Protein AF-A0A653BFI8-F1 (afdb_monomer)

Radius of gyration: 36.55 Å; Cα contacts (8 Å, |Δi|>4): 28; chains: 1; bounding box: 86×68×78 Å

InterPro domains:
  IPR019358 NEMP family [PF10225] (1-111)
  IPR019358 NEMP family [PTHR13598] (1-138)

Organism: Callosobruchus maculatus (NCBI:txid64391)

Secondary structure (DSSP, 8-state):
-HHHHHHHHHHH-S-HHHHHHHHHHHHHHHHS-THHHHHHHHHHHHHS---PPPPPHHHHHHHHHHHHHHHHHHHHHHHHSTTS-HHHHHTT-S-HHHHHHHHHT--SS-HHHHHHHHHHHHHHHHHHHHTTS-SS----

Foldseek 3Di:
DVVVVLVCCCVPDPCVVVNVVVVVVVVCVVPPDCCVVVVVVVVCCVVDPPDDDDDDPVRVVVCVVVVVVVVLVVVLVQCPDPVDPVVVVCVVDPDNPLVVCSSVPDDNDDPVRVVVVVVVVVVVVVVVVVVVPPPDDDDD

Mean predicted aligned error: 15.08 Å

Solvent-accessible surface area (backbone atoms only — not comparable to full-atom values): 8518 Å² total; per-residue (Å²): 114,69,68,59,55,52,50,50,52,62,74,68,41,95,50,60,67,57,56,52,49,52,53,50,50,52,52,46,68,73,69,54,58,71,64,68,69,49,48,59,56,53,50,44,48,70,75,55,62,77,84,77,80,76,77,51,73,68,61,47,50,54,49,50,55,53,52,51,53,50,52,51,51,52,47,31,53,46,58,70,33,92,87,39,68,54,67,69,49,50,76,69,46,94,54,46,65,63,50,51,45,30,54,79,66,47,68,90,68,54,71,68,59,52,51,50,51,58,50,50,55,52,50,58,58,51,58,62,59,65,71,73,72,73,86,84,84,89,90,132

Sequence (140 aa):
MQLVGLACIYKSSDYQEAAMGQIVILLLSYNLPEKWIVAPKSYWKKKFPPKVKLLTNDEYYEQGVRETAKALDELKKFCSSPECNQWKFALKLKDVKRFASFIEGESHLSDDEILEYETSIRGEMTEEEDDELTEDSEEC

pLDDT: mean 81.85, std 14.4, range [40.44, 97.94]

Structure (mmCIF, N/CA/C/O backbone):
data_AF-A0A653BFI8-F1
#
_entry.id   AF-A0A653BFI8-F1
#
loop_
_atom_site.group_PDB
_atom_site.id
_atom_site.type_symbol
_atom_site.label_atom_id
_atom_site.label_alt_id
_atom_site.label_comp_id
_atom_site.label_asym_id
_atom_site.label_entity_id
_atom_site.label_seq_id
_atom_site.pdbx_PDB_ins_code
_atom_site.Cartn_x
_atom_site.Cartn_y
_atom_site.Cartn_z
_atom_site.occupancy
_atom_site.B_iso_or_equiv
_atom_site.auth_seq_id
_atom_site.auth_comp_id
_atom_site.auth_asym_id
_atom_site.auth_atom_id
_atom_site.pdbx_PDB_model_num
ATOM 1 N N . MET A 1 1 ? 50.048 -26.395 -34.721 1.00 48.44 1 MET A N 1
ATOM 2 C CA . MET A 1 1 ? 49.075 -26.316 -35.837 1.00 48.44 1 MET A CA 1
ATOM 3 C C . MET A 1 1 ? 48.245 -25.030 -35.848 1.00 48.44 1 MET A C 1
ATOM 5 O O . MET A 1 1 ? 47.965 -24.539 -36.929 1.00 48.44 1 MET A O 1
ATOM 9 N N . GLN A 1 2 ? 47.913 -24.421 -34.701 1.00 68.19 2 GLN A N 1
ATOM 10 C CA . GLN A 1 2 ? 47.133 -23.167 -34.662 1.00 68.19 2 GLN A CA 1
ATOM 11 C C . GLN A 1 2 ? 47.890 -21.946 -35.224 1.00 68.19 2 GLN A C 1
ATOM 13 O O . GLN A 1 2 ? 47.323 -21.177 -35.990 1.00 68.19 2 GLN A O 1
ATOM 18 N N . LEU A 1 3 ? 49.191 -21.820 -34.930 1.00 68.25 3 LEU A N 1
ATOM 19 C CA . LEU A 1 3 ? 50.051 -20.738 -35.445 1.00 68.25 3 LEU A CA 1
ATOM 20 C C . LEU A 1 3 ? 50.197 -20.740 -36.973 1.00 68.25 3 LEU A C 1
ATOM 22 O O . LEU A 1 3 ? 50.247 -19.682 -37.590 1.00 68.25 3 LEU A O 1
ATOM 26 N N . VAL A 1 4 ? 50.235 -21.927 -37.582 1.00 67.69 4 VAL A N 1
ATOM 27 C CA . VAL A 1 4 ? 50.390 -22.086 -39.037 1.00 67.69 4 VAL A CA 1
ATOM 28 C C . VAL A 1 4 ? 49.110 -21.667 -39.759 1.00 67.69 4 VAL A C 1
ATOM 30 O O . VAL A 1 4 ? 49.179 -20.938 -40.742 1.00 67.69 4 VAL A O 1
ATOM 33 N N . GLY A 1 5 ? 47.939 -22.037 -39.227 1.00 67.69 5 GLY A N 1
ATOM 34 C CA . GLY A 1 5 ? 46.651 -21.575 -39.755 1.00 67.69 5 GLY A CA 1
ATOM 35 C C . GLY A 1 5 ? 46.485 -20.056 -39.654 1.00 67.69 5 GLY A C 1
ATOM 36 O O . GLY A 1 5 ? 46.047 -19.418 -40.606 1.00 67.69 5 GLY A O 1
ATOM 37 N N . LEU A 1 6 ? 46.924 -19.461 -38.541 1.00 67.12 6 LEU A N 1
ATOM 38 C CA . LEU A 1 6 ? 46.914 -18.008 -38.333 1.00 67.12 6 LEU A CA 1
ATOM 39 C C . LEU A 1 6 ? 47.846 -17.279 -39.311 1.00 67.12 6 LEU A C 1
ATOM 41 O O . LEU A 1 6 ? 47.467 -16.260 -39.885 1.00 67.12 6 LEU A O 1
ATOM 45 N N . ALA A 1 7 ? 49.035 -17.837 -39.555 1.00 64.38 7 ALA A N 1
ATOM 46 C CA . ALA A 1 7 ? 49.982 -17.306 -40.529 1.00 64.38 7 ALA A CA 1
ATOM 47 C C . ALA A 1 7 ? 49.455 -17.407 -41.972 1.00 64.38 7 ALA A C 1
ATOM 49 O O . ALA A 1 7 ? 49.636 -16.469 -42.746 1.00 64.38 7 ALA A O 1
ATOM 50 N N . CYS A 1 8 ? 48.763 -18.496 -42.327 1.00 62.34 8 CYS A N 1
ATOM 51 C CA . CYS A 1 8 ? 48.112 -18.654 -43.631 1.00 62.34 8 CYS A CA 1
ATOM 52 C C . CYS A 1 8 ? 46.970 -17.651 -43.840 1.00 62.34 8 CYS A C 1
ATOM 54 O O . CYS A 1 8 ? 46.898 -17.049 -44.905 1.00 62.34 8 CYS A O 1
ATOM 56 N N . ILE A 1 9 ? 46.126 -17.408 -42.832 1.00 70.44 9 ILE A N 1
ATOM 57 C CA . ILE A 1 9 ? 45.057 -16.394 -42.900 1.00 70.44 9 ILE A CA 1
ATOM 58 C C . ILE A 1 9 ? 45.656 -14.988 -43.034 1.00 70.44 9 ILE A C 1
ATOM 60 O O . ILE A 1 9 ? 45.207 -14.205 -43.865 1.00 70.44 9 ILE A O 1
ATOM 64 N N . TYR A 1 10 ? 46.717 -14.686 -42.279 1.00 68.75 10 TYR A N 1
ATOM 65 C CA . TYR A 1 10 ? 47.419 -13.403 -42.361 1.00 68.75 10 TYR A CA 1
ATOM 66 C C . TYR A 1 10 ? 48.067 -13.171 -43.732 1.00 68.75 10 TYR A C 1
ATOM 68 O O . TYR A 1 10 ? 48.007 -12.068 -44.266 1.00 68.75 10 TYR A O 1
ATOM 76 N N . LYS A 1 11 ? 48.677 -14.208 -44.318 1.00 62.12 11 LYS A N 1
ATOM 77 C CA . LYS A 1 11 ? 49.309 -14.136 -45.643 1.00 62.12 11 LYS A CA 1
ATOM 78 C C . LYS A 1 11 ? 48.311 -14.179 -46.805 1.00 62.12 11 LYS A C 1
ATOM 80 O O . LYS A 1 11 ? 48.664 -13.725 -47.884 1.00 62.12 11 LYS A O 1
ATOM 85 N N . SER A 1 12 ? 47.107 -14.714 -46.592 1.00 62.91 12 SER A N 1
ATOM 86 C CA . SER A 1 12 ? 46.047 -14.821 -47.604 1.00 62.91 12 SER A CA 1
ATOM 87 C C . SER A 1 12 ? 45.060 -13.648 -47.596 1.00 62.91 12 SER A C 1
ATOM 89 O O . SER A 1 12 ? 44.227 -13.567 -48.497 1.00 62.91 12 SER A O 1
ATOM 91 N N . SER A 1 13 ? 45.096 -12.773 -46.589 1.00 66.44 13 SER A N 1
ATOM 92 C CA . SER A 1 13 ? 44.138 -11.674 -46.467 1.00 66.44 13 SER A CA 1
ATOM 93 C C . SER A 1 13 ? 44.653 -10.415 -47.164 1.00 66.44 13 SER A C 1
ATOM 95 O O . SER A 1 13 ? 45.565 -9.760 -46.664 1.00 66.44 13 SER A O 1
ATOM 97 N N . ASP A 1 14 ? 44.000 -10.033 -48.263 1.00 61.66 14 ASP A N 1
ATOM 98 C CA . ASP A 1 14 ? 44.099 -8.700 -48.889 1.00 61.66 14 ASP A CA 1
ATOM 99 C C . ASP A 1 14 ? 43.613 -7.571 -47.942 1.00 61.66 14 ASP A C 1
ATOM 101 O O . ASP A 1 14 ? 43.817 -6.386 -48.184 1.00 61.66 14 ASP A O 1
ATOM 105 N N . TYR A 1 15 ? 42.999 -7.936 -46.808 1.00 68.88 15 TYR A N 1
ATOM 106 C CA . TYR A 1 15 ? 42.445 -7.033 -45.801 1.00 68.88 15 TYR A CA 1
ATOM 107 C C . TYR A 1 15 ? 43.252 -7.106 -44.500 1.00 68.88 15 TYR A C 1
ATOM 109 O O . TYR A 1 15 ? 42.793 -7.634 -43.480 1.00 68.88 15 TYR A O 1
ATOM 117 N N . GLN A 1 16 ? 44.482 -6.587 -44.528 1.00 70.56 16 GLN A N 1
ATOM 118 C CA . GLN A 1 16 ? 45.351 -6.532 -43.344 1.00 70.56 16 GLN A CA 1
ATOM 119 C C . GLN A 1 16 ? 44.716 -5.732 -42.192 1.00 70.56 16 GLN A C 1
ATOM 121 O O . GLN A 1 16 ? 44.858 -6.109 -41.028 1.00 70.56 16 GLN A O 1
ATOM 126 N N . GLU A 1 17 ? 43.945 -4.690 -42.512 1.00 73.06 17 GLU A N 1
ATOM 127 C CA . GLU A 1 17 ? 43.207 -3.878 -41.536 1.00 73.06 17 GLU A CA 1
ATOM 128 C C . GLU A 1 17 ? 42.154 -4.695 -40.769 1.00 73.06 17 GLU A C 1
ATOM 130 O O . GLU A 1 17 ? 42.032 -4.569 -39.549 1.00 73.06 17 GLU A O 1
ATOM 135 N N . ALA A 1 18 ? 41.442 -5.598 -41.451 1.00 75.25 18 ALA A N 1
ATOM 136 C CA . ALA A 1 18 ? 40.413 -6.433 -40.831 1.00 75.25 18 ALA A CA 1
ATOM 137 C C . ALA A 1 18 ? 41.018 -7.469 -39.867 1.00 75.25 18 ALA A C 1
ATOM 139 O O . ALA A 1 18 ? 40.497 -7.683 -38.770 1.00 75.25 18 ALA A O 1
ATOM 140 N N . ALA A 1 19 ? 42.154 -8.070 -40.237 1.00 77.38 19 ALA A N 1
ATOM 141 C CA . ALA A 1 19 ? 42.865 -9.020 -39.381 1.00 77.38 19 ALA A CA 1
ATOM 142 C C . ALA A 1 19 ? 43.422 -8.345 -38.115 1.00 77.38 19 ALA A C 1
ATOM 144 O O . ALA A 1 19 ? 43.310 -8.898 -37.019 1.00 77.38 19 ALA A O 1
ATOM 145 N N . MET A 1 20 ? 43.967 -7.128 -38.245 1.00 80.88 20 MET A N 1
ATOM 146 C CA . MET A 1 20 ? 44.394 -6.322 -37.095 1.00 80.88 20 MET A CA 1
ATOM 147 C C . MET A 1 20 ? 43.206 -5.963 -36.197 1.00 80.88 20 MET A C 1
ATOM 149 O O . MET A 1 20 ? 43.288 -6.142 -34.981 1.00 80.88 20 MET A O 1
ATOM 153 N N . GLY A 1 21 ? 42.083 -5.545 -36.789 1.00 82.88 21 GLY A N 1
ATOM 154 C CA . GLY A 1 21 ? 40.844 -5.267 -36.063 1.00 82.88 21 GLY A CA 1
ATOM 155 C C . GLY A 1 21 ? 40.366 -6.465 -35.240 1.00 82.88 21 GLY A C 1
ATOM 156 O O . GLY A 1 21 ? 40.071 -6.320 -34.056 1.00 82.88 21 GLY A O 1
ATOM 157 N N . GLN A 1 22 ? 40.370 -7.668 -35.818 1.00 80.81 22 GLN A N 1
ATOM 158 C CA . GLN A 1 22 ? 39.942 -8.883 -35.120 1.00 80.81 22 GLN A CA 1
ATOM 159 C C . GLN A 1 22 ? 40.851 -9.237 -33.933 1.00 80.81 22 GLN A C 1
ATOM 161 O O . GLN A 1 22 ? 40.354 -9.605 -32.868 1.00 80.81 22 GLN A O 1
ATOM 166 N N . ILE A 1 23 ? 42.173 -9.101 -34.083 1.00 82.38 23 ILE A N 1
ATOM 167 C CA . ILE A 1 23 ? 43.127 -9.349 -32.990 1.00 82.38 23 ILE A CA 1
ATOM 168 C C . ILE A 1 23 ? 42.917 -8.336 -31.857 1.00 82.38 23 ILE A C 1
ATOM 170 O O . ILE A 1 23 ? 42.885 -8.724 -30.690 1.00 82.38 23 ILE A O 1
ATOM 174 N N . VAL A 1 24 ? 42.713 -7.056 -32.186 1.00 85.94 24 VAL A N 1
ATOM 175 C CA . VAL A 1 24 ? 42.433 -6.008 -31.193 1.00 85.94 24 VAL A CA 1
ATOM 176 C C . VAL A 1 24 ? 41.112 -6.274 -30.468 1.00 85.94 24 VAL A C 1
ATOM 178 O O . VAL A 1 24 ? 41.080 -6.202 -29.243 1.00 85.94 24 VAL A O 1
ATOM 181 N N . ILE A 1 25 ? 40.044 -6.651 -31.178 1.00 83.75 25 ILE A N 1
ATOM 182 C CA . ILE A 1 25 ? 38.747 -7.000 -30.571 1.00 83.75 25 ILE A CA 1
ATOM 183 C C . ILE A 1 25 ? 38.892 -8.185 -29.609 1.00 83.75 25 ILE A C 1
ATOM 185 O O . ILE A 1 25 ? 38.367 -8.131 -28.497 1.00 83.75 25 ILE A O 1
ATOM 189 N N . LEU A 1 26 ? 39.634 -9.228 -29.995 1.00 83.38 26 LEU A N 1
ATOM 190 C CA . LEU A 1 26 ? 39.893 -10.382 -29.131 1.00 83.38 26 LEU A CA 1
ATOM 191 C C . LEU A 1 26 ? 40.673 -9.984 -27.873 1.00 83.38 26 LEU A C 1
ATOM 193 O O . LEU A 1 26 ? 40.271 -10.344 -26.767 1.00 83.38 26 LEU A O 1
ATOM 197 N N . LEU A 1 27 ? 41.737 -9.190 -28.018 1.00 83.88 27 LEU A N 1
ATOM 198 C CA . LEU A 1 27 ? 42.523 -8.701 -26.883 1.00 83.88 27 LEU A CA 1
ATOM 199 C C . LEU A 1 27 ? 41.695 -7.824 -25.946 1.00 83.88 27 LEU A C 1
ATOM 201 O O . LEU A 1 27 ? 41.777 -7.995 -24.731 1.00 83.88 27 LEU A O 1
ATOM 205 N N . LEU A 1 28 ? 40.873 -6.930 -26.495 1.00 82.38 28 LEU A N 1
ATOM 206 C CA . LEU A 1 28 ? 39.941 -6.120 -25.723 1.00 82.38 28 LEU A CA 1
ATOM 207 C C . LEU A 1 28 ? 38.946 -7.023 -24.985 1.00 82.38 28 LEU A C 1
ATOM 209 O O . LEU A 1 28 ? 38.831 -6.925 -23.773 1.00 82.38 28 LEU A O 1
ATOM 213 N N . SER A 1 29 ? 38.302 -7.976 -25.659 1.00 78.06 29 SER A N 1
ATOM 214 C CA . SER A 1 29 ? 37.331 -8.874 -25.015 1.00 78.06 29 SER A CA 1
ATOM 215 C C . SER A 1 29 ? 37.919 -9.715 -23.872 1.00 78.06 29 SER A C 1
ATOM 217 O O . SER A 1 29 ? 37.211 -10.005 -22.913 1.00 78.06 29 SER A O 1
ATOM 219 N N . TYR A 1 30 ? 39.208 -10.064 -23.945 1.00 80.88 30 TYR A N 1
ATOM 220 C CA . TYR A 1 30 ? 39.899 -10.850 -22.919 1.00 80.88 30 TYR A CA 1
ATOM 221 C C . TYR A 1 30 ? 40.451 -9.996 -21.765 1.00 80.88 30 TYR A C 1
ATOM 223 O O . TYR A 1 30 ? 40.517 -10.461 -20.630 1.00 80.88 30 TYR A O 1
ATOM 231 N N . ASN A 1 31 ? 40.857 -8.751 -22.039 1.00 82.38 31 ASN A N 1
ATOM 2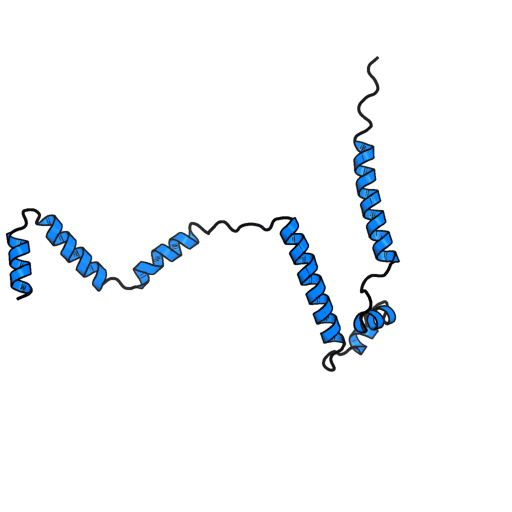32 C CA . ASN A 1 31 ? 41.438 -7.846 -21.039 1.00 82.38 31 ASN A CA 1
ATOM 233 C C . ASN A 1 31 ? 40.418 -6.876 -20.426 1.00 82.38 31 ASN A C 1
ATOM 235 O O . ASN A 1 31 ? 40.712 -6.263 -19.397 1.00 82.38 31 ASN A O 1
ATOM 239 N N . LEU A 1 32 ? 39.240 -6.694 -21.032 1.00 77.88 32 LEU A N 1
ATOM 240 C CA . LEU A 1 32 ? 38.212 -5.831 -20.463 1.00 77.88 32 LEU A CA 1
ATOM 241 C C . LEU A 1 32 ? 37.574 -6.510 -19.241 1.00 77.88 32 LEU A C 1
ATOM 243 O O . LEU A 1 32 ? 37.036 -7.611 -19.349 1.00 77.88 32 LEU A O 1
ATOM 247 N N . PRO A 1 33 ? 37.560 -5.843 -18.077 1.00 77.88 33 PRO A N 1
ATOM 248 C CA . PRO A 1 33 ? 36.894 -6.369 -16.897 1.00 77.88 33 PRO A CA 1
ATOM 249 C C . PRO A 1 33 ? 35.375 -6.381 -17.106 1.00 77.88 33 PRO A C 1
ATOM 251 O O . PRO A 1 33 ? 34.813 -5.425 -17.646 1.00 77.88 33 PRO A O 1
ATOM 254 N N . GLU A 1 34 ? 34.685 -7.398 -16.579 1.00 74.81 34 GLU A N 1
ATOM 255 C CA . GLU A 1 34 ? 33.216 -7.559 -16.674 1.00 74.81 34 GLU A CA 1
ATOM 256 C C . GLU A 1 34 ? 32.429 -6.294 -16.275 1.00 74.81 34 GLU A C 1
ATOM 258 O O . GLU A 1 34 ? 31.339 -6.018 -16.783 1.00 74.81 34 GLU A O 1
ATOM 263 N N . LYS A 1 35 ? 33.023 -5.458 -15.414 1.00 73.75 35 LYS A N 1
ATOM 264 C CA . LYS A 1 35 ? 32.505 -4.152 -14.983 1.00 73.75 35 LYS A CA 1
ATOM 265 C C . LYS A 1 35 ? 32.171 -3.216 -16.152 1.00 73.75 35 LYS A C 1
ATOM 267 O O . LYS A 1 35 ? 31.195 -2.475 -16.071 1.00 73.75 35 LYS A O 1
ATOM 272 N N . TRP A 1 36 ? 32.937 -3.259 -17.241 1.00 77.94 36 TRP A N 1
ATOM 273 C CA . TRP A 1 36 ? 32.720 -2.405 -18.414 1.00 77.94 36 TRP A CA 1
ATOM 274 C C . TRP A 1 36 ? 31.542 -2.864 -19.276 1.00 77.94 36 TRP A C 1
ATOM 276 O O . TRP A 1 36 ? 31.005 -2.072 -20.041 1.00 77.94 36 TRP A O 1
ATOM 286 N N . ILE A 1 37 ? 31.086 -4.108 -19.114 1.00 78.75 37 ILE A N 1
ATOM 287 C CA . ILE A 1 37 ? 29.905 -4.639 -19.806 1.00 78.75 37 ILE A CA 1
ATOM 288 C C . ILE A 1 37 ? 28.622 -4.229 -19.063 1.00 78.75 37 ILE A C 1
ATOM 290 O O . ILE A 1 37 ? 27.602 -3.914 -19.682 1.00 78.75 37 ILE A O 1
ATOM 294 N N . VAL A 1 38 ? 28.659 -4.182 -17.725 1.00 81.38 38 VAL A N 1
ATOM 295 C CA . VAL A 1 38 ? 27.498 -3.808 -16.891 1.00 81.38 38 VAL A CA 1
ATOM 296 C C . VAL A 1 38 ? 27.346 -2.298 -16.684 1.00 81.38 38 VAL A C 1
ATOM 298 O O . VAL A 1 3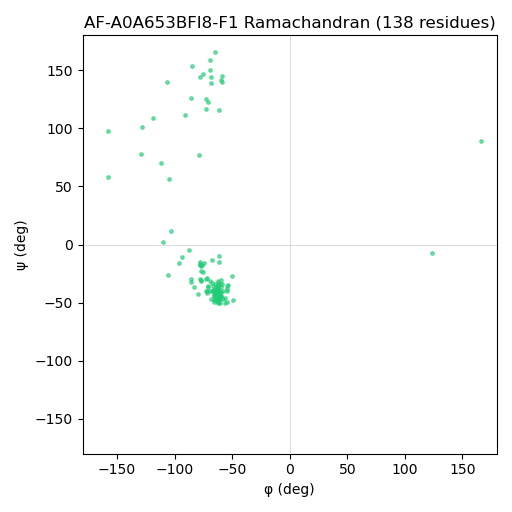8 ? 26.219 -1.811 -16.564 1.00 81.38 38 VAL A O 1
ATOM 301 N N . ALA A 1 39 ? 28.446 -1.539 -16.692 1.00 85.50 39 ALA A N 1
ATOM 302 C CA . ALA A 1 39 ? 28.443 -0.083 -16.555 1.00 85.50 39 ALA A CA 1
ATOM 303 C C . ALA A 1 39 ? 27.550 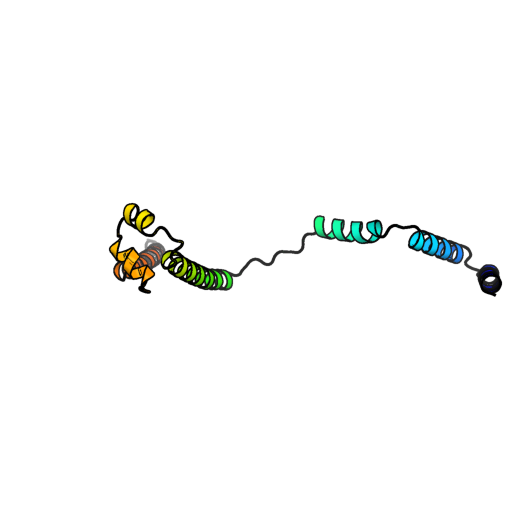0.647 -17.582 1.00 85.50 39 ALA A C 1
ATOM 305 O O . ALA A 1 39 ? 26.716 1.445 -17.148 1.00 85.50 39 ALA A O 1
ATOM 306 N N . PRO A 1 40 ? 27.623 0.374 -18.903 1.00 88.44 40 PRO A N 1
ATOM 307 C CA . PRO A 1 40 ? 26.772 1.048 -19.881 1.00 88.44 40 PRO A CA 1
ATOM 308 C C . PRO A 1 40 ? 25.297 0.683 -19.704 1.00 88.44 40 PRO A C 1
ATOM 310 O O . PRO A 1 40 ? 24.442 1.554 -19.834 1.00 88.44 40 PRO A O 1
ATOM 313 N N . LYS A 1 41 ? 24.976 -0.563 -19.324 1.00 85.50 41 LYS A N 1
ATOM 314 C CA . LYS A 1 41 ? 23.590 -0.969 -19.023 1.00 85.50 41 LYS A CA 1
ATOM 315 C C . LYS A 1 41 ? 23.027 -0.209 -17.821 1.00 85.50 41 LYS A C 1
ATOM 317 O O . LYS A 1 41 ? 21.894 0.263 -17.871 1.00 85.50 41 LYS A O 1
ATOM 322 N N . SER A 1 42 ? 23.812 -0.084 -16.751 1.00 86.62 42 SER A N 1
ATOM 323 C CA . SER A 1 42 ? 23.421 0.663 -15.549 1.00 86.62 42 SER A CA 1
ATOM 324 C C . SER A 1 42 ? 23.280 2.161 -15.837 1.00 86.62 42 SER A C 1
ATOM 326 O O . SER A 1 42 ? 22.276 2.776 -15.479 1.00 86.62 42 SER A O 1
ATOM 328 N N . TYR A 1 43 ? 24.234 2.733 -16.577 1.00 91.56 43 TYR A N 1
ATOM 329 C CA . TYR A 1 43 ? 24.182 4.119 -17.033 1.00 91.56 43 TYR A CA 1
ATOM 330 C C . TYR A 1 43 ? 22.947 4.391 -17.899 1.00 91.56 43 TYR A C 1
ATOM 332 O O . TYR A 1 43 ? 22.251 5.376 -17.664 1.00 91.56 43 TYR A O 1
ATOM 340 N N . TRP A 1 44 ? 22.621 3.500 -18.841 1.00 91.31 44 TRP A N 1
ATOM 341 C CA . TRP A 1 44 ? 21.439 3.633 -19.694 1.00 91.31 44 TRP A CA 1
ATOM 342 C C . TRP A 1 44 ? 20.156 3.599 -18.865 1.00 91.31 44 TRP A C 1
ATOM 344 O O . TRP A 1 44 ? 19.347 4.512 -18.986 1.00 91.31 44 TRP A O 1
ATOM 354 N N . LYS A 1 45 ? 19.988 2.622 -17.964 1.00 88.00 45 LYS A N 1
ATOM 355 C CA . LYS A 1 45 ? 18.811 2.555 -17.077 1.00 88.00 45 LYS A CA 1
ATOM 356 C C . LYS A 1 45 ? 18.677 3.784 -16.174 1.00 88.00 45 LYS A C 1
ATOM 358 O O . LYS A 1 45 ? 17.564 4.210 -15.894 1.00 88.00 45 LYS A O 1
ATOM 363 N N . LYS A 1 46 ? 19.798 4.367 -15.733 1.00 88.00 46 LYS A N 1
ATOM 364 C CA . LYS A 1 46 ? 19.809 5.606 -14.941 1.00 88.00 46 LYS A CA 1
ATOM 365 C C . LYS A 1 46 ? 19.456 6.835 -15.782 1.00 88.00 46 LYS A C 1
ATOM 367 O O . LYS A 1 46 ? 18.768 7.726 -15.297 1.00 88.00 46 LYS A O 1
ATOM 372 N N . LYS A 1 47 ? 19.948 6.908 -17.021 1.00 91.62 47 LYS A N 1
ATOM 373 C CA . LYS A 1 47 ? 19.713 8.038 -17.931 1.00 91.62 47 LYS A CA 1
ATOM 374 C C . LYS A 1 47 ? 18.316 8.002 -18.557 1.00 91.62 47 LYS A C 1
ATOM 376 O O . LYS A 1 47 ? 17.745 9.057 -18.806 1.00 91.62 47 LYS A O 1
ATOM 381 N N . PHE A 1 48 ? 17.781 6.805 -18.774 1.00 90.94 48 PHE A N 1
ATOM 382 C CA . PHE A 1 48 ? 16.463 6.541 -19.339 1.00 90.94 48 PHE A CA 1
ATOM 383 C C . PHE A 1 48 ? 15.718 5.562 -18.424 1.00 90.94 48 PHE A C 1
ATOM 385 O O . PHE A 1 48 ? 15.683 4.359 -18.711 1.00 90.94 48 PHE A O 1
ATOM 392 N N . PRO A 1 49 ? 15.165 6.047 -17.296 1.00 88.25 49 PRO A N 1
ATOM 393 C CA . PRO A 1 49 ? 14.350 5.205 -16.438 1.00 88.25 49 PRO A CA 1
ATOM 394 C C . PRO A 1 49 ? 13.156 4.659 -17.236 1.00 88.25 49 PRO A C 1
ATOM 396 O O . PRO A 1 49 ? 12.582 5.381 -18.060 1.00 88.25 49 PRO A O 1
ATOM 399 N N . PRO A 1 50 ? 12.779 3.385 -17.033 1.00 85.38 50 PRO A N 1
ATOM 400 C CA . PRO A 1 50 ? 11.583 2.841 -17.657 1.00 85.38 50 PRO A CA 1
ATOM 401 C C . PRO A 1 50 ? 10.366 3.657 -17.211 1.00 85.38 50 PRO A C 1
ATOM 403 O O . PRO A 1 50 ? 10.278 4.067 -16.052 1.00 85.38 50 PRO A O 1
ATOM 406 N N . LYS A 1 51 ? 9.426 3.898 -18.132 1.00 84.12 51 LYS A N 1
ATOM 407 C CA . LYS A 1 51 ? 8.173 4.577 -17.794 1.00 84.12 51 LYS A CA 1
ATOM 408 C C . LYS A 1 51 ? 7.430 3.721 -16.771 1.00 84.12 51 LYS A C 1
ATOM 410 O O . LYS A 1 51 ? 7.059 2.588 -17.072 1.00 84.12 51 LYS A O 1
ATOM 415 N N . VAL A 1 52 ? 7.248 4.251 -15.566 1.00 83.56 52 VAL A N 1
ATOM 416 C CA . VAL A 1 52 ? 6.418 3.613 -14.545 1.00 83.56 52 VAL A CA 1
ATOM 417 C C . VAL A 1 52 ? 4.971 3.750 -15.005 1.00 83.56 52 VAL A C 1
ATOM 419 O O . VAL A 1 52 ? 4.516 4.861 -15.279 1.00 83.56 52 VAL A O 1
ATOM 422 N N . LYS A 1 53 ? 4.265 2.627 -15.157 1.00 86.81 53 LYS A N 1
ATOM 423 C CA . LYS A 1 53 ? 2.828 2.645 -15.437 1.00 86.81 53 LYS A CA 1
ATOM 424 C C . LYS A 1 53 ? 2.127 3.071 -14.149 1.00 86.81 53 LYS A C 1
ATOM 426 O O . LYS A 1 53 ? 2.257 2.383 -13.139 1.00 86.81 53 LYS A O 1
ATOM 431 N N . LEU A 1 54 ? 1.444 4.212 -14.185 1.00 90.19 54 LEU A N 1
ATOM 432 C CA . LEU A 1 54 ? 0.584 4.628 -13.084 1.00 90.19 54 LEU A CA 1
ATOM 433 C C . LEU A 1 54 ? -0.631 3.706 -13.013 1.00 90.19 54 LEU A C 1
ATOM 435 O O . LEU A 1 54 ? -1.063 3.149 -14.0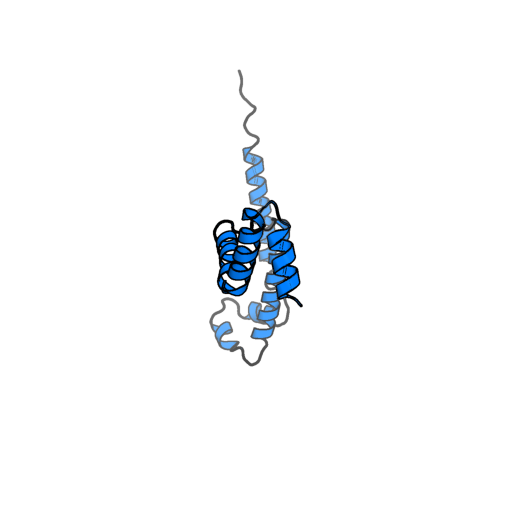26 1.00 90.19 54 LEU A O 1
ATOM 439 N N . LEU A 1 55 ? -1.137 3.542 -11.799 1.00 91.69 55 LEU A N 1
ATOM 440 C CA . LEU A 1 55 ? -2.334 2.768 -11.538 1.00 91.69 55 LEU A CA 1
ATOM 441 C C . LEU A 1 55 ? -3.543 3.501 -12.127 1.00 91.69 55 LEU A C 1
ATOM 443 O O . LEU A 1 55 ? -3.621 4.729 -12.052 1.00 91.69 55 LEU A O 1
ATOM 447 N N . THR A 1 56 ? -4.460 2.760 -12.737 1.00 94.75 56 THR A N 1
ATOM 448 C CA . THR A 1 56 ? -5.777 3.306 -13.087 1.00 94.75 56 THR A CA 1
ATOM 449 C C . THR A 1 56 ? -6.591 3.558 -11.814 1.00 94.75 56 THR A C 1
ATOM 451 O O . THR A 1 56 ? -6.297 2.978 -10.767 1.00 94.75 56 THR A O 1
ATOM 454 N N . ASN A 1 57 ? -7.608 4.423 -11.884 1.00 95.00 57 ASN A N 1
ATOM 455 C CA . ASN A 1 57 ? -8.474 4.697 -10.730 1.00 95.00 57 ASN A CA 1
ATOM 456 C C . ASN A 1 57 ? -9.144 3.418 -10.203 1.00 95.00 57 ASN A C 1
ATOM 458 O O . ASN A 1 57 ? -9.182 3.207 -8.994 1.00 95.00 57 ASN A O 1
ATOM 462 N N . ASP A 1 58 ? -9.576 2.531 -11.102 1.00 95.50 58 ASP A N 1
ATOM 463 C CA . ASP A 1 58 ? -10.206 1.259 -10.735 1.00 95.50 58 ASP A CA 1
ATOM 464 C C . ASP A 1 58 ? -9.231 0.338 -9.988 1.00 95.50 58 ASP A C 1
ATOM 466 O O . ASP A 1 58 ? -9.546 -0.184 -8.919 1.00 95.50 58 ASP A O 1
ATOM 470 N N . GLU A 1 59 ? -8.009 0.180 -10.511 1.00 95.94 59 GLU A N 1
ATOM 471 C CA . GLU A 1 59 ? -6.964 -0.618 -9.862 1.00 95.94 59 GLU A CA 1
ATOM 472 C C . GLU A 1 59 ? -6.568 -0.022 -8.493 1.00 95.94 59 GLU A C 1
ATOM 474 O O . GLU A 1 59 ? -6.285 -0.767 -7.553 1.00 95.94 59 GLU A O 1
ATOM 479 N N . TYR A 1 60 ? -6.553 1.311 -8.362 1.00 95.94 60 TYR A N 1
ATOM 480 C CA . TYR A 1 60 ? -6.297 1.997 -7.092 1.00 95.94 60 TYR A CA 1
ATOM 481 C C . TYR A 1 60 ? -7.395 1.716 -6.072 1.00 95.94 60 TYR A C 1
ATOM 483 O O . TYR A 1 60 ? -7.095 1.355 -4.932 1.00 95.94 60 TYR A O 1
ATOM 491 N N . TYR A 1 61 ? -8.653 1.824 -6.491 1.00 96.62 61 TYR A N 1
ATOM 492 C CA . TYR A 1 61 ? -9.796 1.551 -5.635 1.00 96.62 61 TYR A CA 1
ATOM 493 C C . TYR A 1 61 ? -9.799 0.096 -5.153 1.00 96.62 61 TYR A C 1
ATOM 495 O O . TYR A 1 61 ? -9.907 -0.162 -3.954 1.00 96.62 61 TYR A O 1
ATOM 503 N N . GLU A 1 62 ? -9.588 -0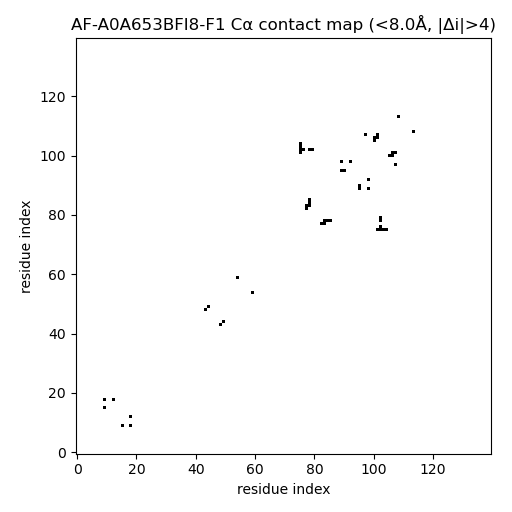.865 -6.058 1.00 96.88 62 GLU A N 1
ATOM 504 C CA . GLU A 1 62 ? -9.565 -2.287 -5.706 1.00 96.88 62 GLU A CA 1
ATOM 505 C C . GLU A 1 62 ? -8.437 -2.615 -4.713 1.00 96.88 62 GLU A C 1
ATOM 507 O O . GLU A 1 62 ? -8.646 -3.345 -3.737 1.00 96.88 62 GLU A O 1
ATOM 512 N N . GLN A 1 63 ? -7.242 -2.051 -4.924 1.00 97.06 63 GLN A N 1
ATOM 513 C CA . GLN A 1 63 ? -6.134 -2.191 -3.978 1.00 97.06 63 GLN A CA 1
ATOM 514 C C . GLN A 1 63 ? -6.467 -1.569 -2.624 1.00 97.06 63 GLN A C 1
ATOM 516 O O . GLN A 1 63 ? -6.202 -2.190 -1.595 1.00 97.06 63 GLN A O 1
ATOM 521 N N . GLY A 1 64 ? -7.084 -0.386 -2.619 1.00 97.19 64 GLY A N 1
ATOM 522 C CA . GLY A 1 64 ? -7.538 0.282 -1.406 1.00 97.19 64 GLY A CA 1
ATOM 523 C C . GLY A 1 64 ? -8.480 -0.602 -0.592 1.00 97.19 64 GLY A C 1
ATOM 524 O O . GLY A 1 64 ? -8.230 -0.832 0.591 1.00 97.19 64 GLY A O 1
ATOM 525 N N . VAL A 1 65 ? -9.504 -1.174 -1.230 1.00 97.12 65 VAL A N 1
ATOM 526 C CA . VAL A 1 65 ? -10.466 -2.073 -0.571 1.00 97.12 65 VAL A CA 1
ATOM 527 C C . VAL A 1 65 ? -9.763 -3.311 -0.010 1.00 97.12 65 VAL A C 1
ATOM 529 O O . VAL A 1 65 ? -9.958 -3.667 1.154 1.00 97.12 65 VAL A O 1
ATOM 532 N N . ARG A 1 66 ? -8.908 -3.956 -0.812 1.00 97.94 66 ARG A N 1
ATOM 533 C CA . ARG A 1 66 ? -8.232 -5.202 -0.428 1.00 97.94 66 ARG A CA 1
ATOM 534 C C . ARG A 1 66 ? -7.251 -5.006 0.726 1.00 97.94 66 ARG A C 1
ATOM 536 O O . ARG A 1 66 ? -7.289 -5.768 1.691 1.00 97.94 66 ARG A O 1
ATOM 543 N N . GLU A 1 67 ? -6.375 -4.010 0.631 1.00 97.75 67 GLU A N 1
ATOM 544 C CA . GLU A 1 67 ? -5.365 -3.753 1.660 1.00 97.75 67 GLU A CA 1
ATOM 545 C C . GLU A 1 67 ? -6.000 -3.202 2.940 1.00 97.75 67 GLU A C 1
ATOM 547 O O . GLU A 1 67 ? -5.593 -3.599 4.029 1.00 97.75 67 GLU A O 1
ATOM 552 N N . THR A 1 68 ? -7.051 -2.376 2.842 1.00 96.38 68 THR A N 1
ATOM 553 C CA . THR A 1 68 ? -7.784 -1.896 4.027 1.00 96.38 68 THR A CA 1
ATOM 554 C C . THR A 1 68 ? -8.466 -3.051 4.756 1.00 96.38 68 THR A C 1
ATOM 556 O O . THR A 1 68 ? -8.316 -3.179 5.971 1.00 96.38 68 THR A O 1
ATOM 559 N N . ALA A 1 69 ? -9.155 -3.945 4.036 1.00 96.12 69 ALA A N 1
ATOM 560 C CA . ALA A 1 69 ? -9.781 -5.121 4.640 1.00 96.12 69 ALA A CA 1
ATOM 561 C C . ALA A 1 69 ? -8.748 -6.030 5.326 1.00 96.12 69 ALA A C 1
ATOM 563 O O . ALA A 1 69 ? -8.955 -6.473 6.457 1.00 96.12 69 ALA A O 1
ATOM 564 N N . LYS A 1 70 ? -7.607 -6.261 4.668 1.00 97.81 70 LYS A N 1
ATOM 565 C CA . LYS A 1 70 ? -6.504 -7.051 5.220 1.00 97.81 70 LYS A CA 1
ATOM 566 C C . LYS A 1 70 ? -5.901 -6.405 6.471 1.00 97.81 70 LYS A C 1
ATOM 568 O O . LYS A 1 70 ? -5.730 -7.087 7.477 1.00 97.81 70 LYS A O 1
ATOM 573 N N . ALA A 1 71 ? -5.618 -5.104 6.436 1.00 97.44 71 ALA A N 1
ATOM 574 C CA . ALA A 1 71 ? -5.065 -4.376 7.575 1.00 97.44 71 ALA A CA 1
ATOM 575 C C . ALA A 1 71 ? -6.028 -4.361 8.773 1.00 97.44 71 ALA A C 1
ATOM 577 O O . ALA A 1 71 ? -5.590 -4.502 9.914 1.00 97.44 71 ALA A O 1
ATOM 578 N N . LEU A 1 72 ? -7.338 -4.243 8.530 1.00 96.62 72 LEU A N 1
ATOM 579 C CA . LEU A 1 72 ? -8.352 -4.337 9.583 1.00 96.62 72 LEU A CA 1
ATOM 580 C C . LEU A 1 72 ? -8.403 -5.737 10.210 1.00 96.62 72 LEU A C 1
ATOM 582 O O . LEU A 1 72 ? -8.489 -5.846 11.431 1.00 96.62 72 LEU A O 1
ATOM 586 N N . ASP A 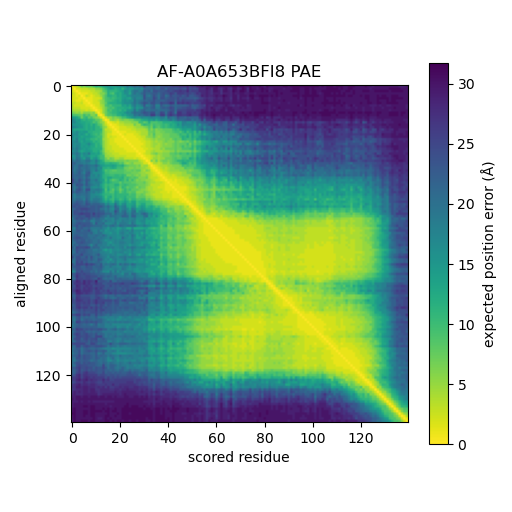1 73 ? -8.318 -6.801 9.410 1.00 95.88 73 ASP A N 1
ATOM 587 C CA . ASP A 1 73 ? -8.269 -8.180 9.914 1.00 95.88 73 ASP A CA 1
ATOM 588 C C . ASP A 1 73 ? -6.997 -8.447 10.740 1.00 95.88 73 ASP A C 1
ATOM 590 O O . ASP A 1 73 ?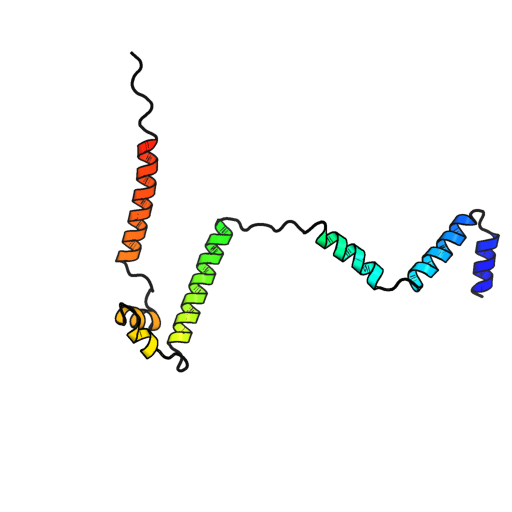 -7.061 -8.986 11.848 1.00 95.88 73 ASP A O 1
ATOM 594 N N . GLU A 1 74 ? -5.838 -8.002 10.252 1.00 95.88 74 GLU A N 1
ATOM 595 C CA . GLU A 1 74 ? -4.575 -8.070 10.994 1.00 95.88 74 GLU A CA 1
ATOM 596 C C . GLU A 1 74 ? -4.650 -7.286 12.312 1.00 95.88 74 GLU A C 1
ATOM 598 O O . GLU A 1 74 ? -4.207 -7.782 13.353 1.00 95.88 74 GLU A O 1
ATOM 603 N N . LEU A 1 75 ? -5.277 -6.105 12.304 1.00 94.06 75 LEU A N 1
ATOM 604 C CA . LEU A 1 75 ? -5.499 -5.302 13.503 1.00 94.06 75 LEU A CA 1
ATOM 605 C C . LEU A 1 75 ? -6.394 -6.027 14.517 1.00 94.06 75 LEU A C 1
ATOM 607 O O . LEU A 1 75 ? -6.038 -6.089 15.695 1.00 94.06 75 LEU A O 1
ATOM 611 N N . LYS A 1 76 ? -7.515 -6.621 14.083 1.00 93.31 76 LYS A N 1
ATOM 612 C CA . LYS A 1 76 ? -8.405 -7.412 14.957 1.00 93.31 76 LYS A CA 1
ATOM 613 C C . LYS A 1 76 ? -7.658 -8.573 15.609 1.00 93.31 76 LYS A C 1
ATOM 615 O O . LYS A 1 76 ? -7.740 -8.766 16.825 1.00 93.31 76 LYS A O 1
ATOM 620 N N . LYS A 1 77 ? -6.881 -9.315 14.816 1.00 93.00 77 LYS A N 1
ATOM 621 C CA . LYS A 1 77 ? -6.054 -10.4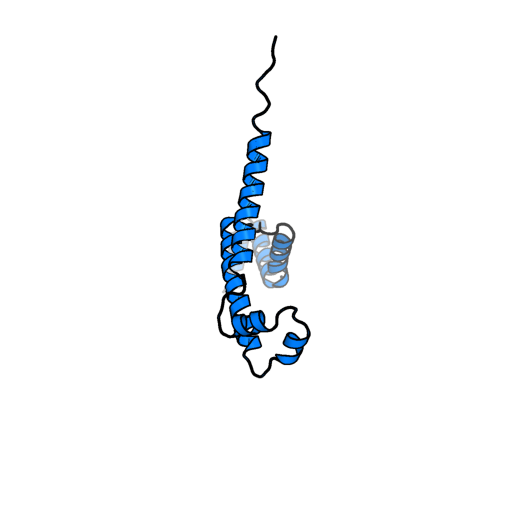32 15.298 1.00 93.00 77 LYS A CA 1
ATOM 622 C C . LYS A 1 77 ? -5.015 -9.971 16.310 1.00 93.00 77 LYS A C 1
ATOM 624 O O . LYS A 1 77 ? -4.870 -10.599 17.356 1.00 93.00 77 LYS A O 1
ATOM 629 N N . PHE A 1 78 ? -4.326 -8.865 16.033 1.00 93.69 78 PHE A N 1
ATOM 630 C CA . PHE A 1 78 ? -3.356 -8.297 16.961 1.00 93.69 78 PHE A CA 1
ATOM 631 C C . PHE A 1 78 ? -4.022 -7.877 18.272 1.00 93.69 78 PHE A C 1
ATOM 633 O O . PHE A 1 78 ? -3.557 -8.262 19.339 1.00 93.69 78 PHE A O 1
ATOM 640 N N . CYS A 1 79 ? -5.139 -7.153 18.215 1.00 90.38 79 CYS A N 1
ATOM 641 C CA . CYS A 1 79 ? -5.870 -6.736 19.409 1.00 90.38 79 CYS A CA 1
ATOM 642 C C . CYS A 1 79 ? -6.399 -7.919 20.234 1.00 90.38 79 CYS A C 1
ATOM 644 O O . CYS A 1 79 ? -6.424 -7.827 21.458 1.00 90.38 79 CYS A O 1
ATOM 6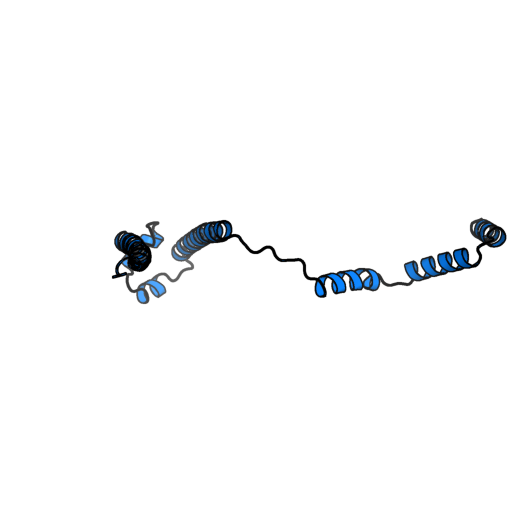46 N N . SER A 1 80 ? -6.745 -9.036 19.591 1.00 88.38 80 SER A N 1
ATOM 647 C CA . SER A 1 80 ? -7.173 -10.276 20.258 1.00 88.38 80 SER A CA 1
ATOM 648 C C . SER A 1 80 ? -6.018 -11.099 20.844 1.00 88.38 80 SER A C 1
ATOM 650 O O . SER A 1 80 ? -6.248 -12.015 21.632 1.00 88.38 80 SER A O 1
ATOM 652 N N . SER A 1 81 ? -4.774 -10.811 20.455 1.00 89.88 81 SER A N 1
ATOM 653 C CA . SER A 1 81 ? -3.588 -11.550 20.891 1.00 89.88 81 SER A CA 1
ATOM 654 C C . SER A 1 81 ? -3.201 -11.201 22.336 1.00 89.88 81 SER A C 1
ATOM 656 O O . SER A 1 81 ? -3.310 -10.036 22.732 1.00 89.88 81 SER A O 1
ATOM 658 N N . PRO A 1 82 ? -2.659 -12.158 23.118 1.00 86.25 82 PRO A N 1
ATOM 659 C CA . PRO A 1 82 ? -2.125 -11.889 24.457 1.00 86.25 82 PRO A CA 1
ATOM 660 C C . PRO A 1 82 ? -0.951 -10.892 24.477 1.00 86.25 82 PRO A C 1
ATOM 662 O O . PRO A 1 82 ? -0.612 -10.376 25.539 1.00 86.25 82 PRO A O 1
ATOM 665 N N . GLU A 1 83 ? -0.327 -10.604 23.330 1.00 87.06 83 GLU A N 1
ATOM 666 C CA . GLU A 1 83 ? 0.745 -9.602 23.225 1.00 87.06 83 GLU A CA 1
ATOM 667 C C . GLU A 1 83 ? 0.226 -8.154 23.209 1.00 87.06 83 GLU A C 1
ATOM 669 O O . GLU A 1 83 ? 0.985 -7.211 23.452 1.00 87.06 83 GLU A O 1
ATOM 674 N N . CYS A 1 84 ? -1.068 -7.949 22.942 1.00 85.38 84 CYS A N 1
ATOM 675 C CA . CYS A 1 84 ? -1.656 -6.620 22.904 1.00 85.38 84 CYS A CA 1
ATOM 676 C C . CYS A 1 84 ? -2.088 -6.165 24.301 1.00 85.38 84 CYS A C 1
ATOM 678 O O . CYS A 1 84 ? -2.887 -6.806 24.981 1.00 85.38 84 CYS A O 1
ATOM 680 N N . ASN A 1 85 ? -1.610 -4.992 24.728 1.00 84.62 85 ASN A N 1
ATOM 681 C CA . ASN A 1 85 ? -2.092 -4.360 25.954 1.00 84.62 85 ASN A CA 1
ATOM 682 C C . ASN A 1 85 ? -3.443 -3.670 25.696 1.00 84.62 85 ASN A C 1
ATOM 684 O O . ASN A 1 85 ? -3.515 -2.450 25.540 1.00 84.62 85 ASN A O 1
ATOM 688 N N . GLN A 1 86 ? -4.508 -4.470 25.632 1.00 85.38 86 GLN A N 1
ATOM 689 C CA . GLN A 1 86 ? -5.876 -4.025 25.338 1.00 85.38 86 GLN A CA 1
ATOM 690 C C . GLN A 1 86 ? -6.337 -2.903 26.285 1.00 85.38 86 GLN A C 1
ATOM 692 O O . GLN A 1 86 ? -6.908 -1.906 25.843 1.00 85.38 86 GLN A O 1
ATOM 697 N N . TRP A 1 87 ? -5.996 -2.998 27.576 1.00 82.12 87 TRP A N 1
ATOM 698 C CA . TRP A 1 87 ? -6.353 -2.001 28.592 1.00 82.12 87 TRP A CA 1
ATOM 699 C C . TRP A 1 87 ? -5.757 -0.618 28.323 1.00 82.12 87 TRP A C 1
ATOM 701 O O . TRP A 1 87 ? -6.399 0.399 28.581 1.00 82.12 87 TRP A O 1
ATOM 711 N N . LYS A 1 88 ? -4.558 -0.551 27.736 1.00 87.62 88 LYS A N 1
ATOM 712 C CA . LYS A 1 88 ? -3.947 0.721 27.331 1.00 87.62 88 LYS A CA 1
ATOM 713 C C . LYS A 1 88 ? -4.747 1.426 26.233 1.00 87.62 88 LYS A C 1
ATOM 715 O O . LYS A 1 88 ? -4.765 2.656 26.208 1.00 87.62 88 LYS A O 1
ATOM 720 N N . PHE A 1 89 ? -5.376 0.676 25.329 1.00 86.44 89 PHE A N 1
ATOM 721 C CA . PHE A 1 89 ? -6.230 1.234 24.279 1.00 86.44 89 PHE A CA 1
ATOM 722 C C . PHE A 1 89 ? -7.614 1.592 24.816 1.00 86.44 89 PHE A C 1
ATOM 724 O O . PHE A 1 89 ? -8.084 2.695 24.557 1.00 86.44 89 PHE A O 1
ATOM 731 N N . ALA A 1 90 ? -8.206 0.732 25.648 1.00 85.75 90 ALA A N 1
ATOM 732 C CA . ALA A 1 90 ? -9.485 1.002 26.304 1.00 85.75 90 ALA A CA 1
ATOM 733 C C . ALA A 1 90 ? -9.480 2.328 27.090 1.00 85.75 90 ALA A C 1
ATOM 735 O O . ALA A 1 90 ? -10.458 3.059 27.075 1.00 85.75 90 ALA A O 1
ATOM 736 N N . LEU A 1 91 ? -8.360 2.699 27.717 1.00 87.38 91 LEU A N 1
ATOM 737 C CA . LEU A 1 91 ? -8.242 3.976 28.436 1.00 87.38 91 LEU A CA 1
ATOM 738 C C . LEU A 1 91 ? -8.100 5.213 27.530 1.00 87.38 91 LEU A C 1
ATOM 740 O O . LEU A 1 91 ? -8.226 6.335 28.013 1.00 87.38 91 LEU A O 1
ATOM 744 N N . LYS A 1 92 ? -7.774 5.032 26.247 1.00 90.12 92 LYS A N 1
ATOM 745 C CA . LYS A 1 92 ? -7.515 6.127 25.296 1.00 90.12 92 LYS A CA 1
ATOM 746 C C . LYS A 1 92 ? -8.645 6.352 24.302 1.00 90.12 92 LYS A C 1
ATOM 748 O O . LYS A 1 92 ? -8.748 7.441 23.745 1.00 90.12 92 LYS A O 1
ATOM 753 N N . LEU A 1 93 ? -9.426 5.317 24.018 1.00 90.81 93 LEU A N 1
ATOM 754 C CA . LEU A 1 93 ? -10.497 5.372 23.035 1.00 90.81 93 LEU A CA 1
ATOM 755 C C . LEU A 1 93 ? -11.728 6.071 23.614 1.00 90.81 93 LEU A C 1
ATOM 757 O O . LEU A 1 93 ? -12.049 5.921 24.789 1.00 90.81 93 LEU A O 1
ATOM 761 N N . LYS A 1 94 ? -12.427 6.825 22.759 1.00 90.12 94 LYS A N 1
ATOM 762 C CA . LYS A 1 94 ? -13.669 7.524 23.119 1.00 90.12 94 LYS A CA 1
ATOM 763 C C . LYS A 1 94 ? -14.793 6.540 23.454 1.00 90.12 94 LYS A C 1
ATOM 765 O O . LYS A 1 94 ? -15.546 6.776 24.392 1.00 90.12 94 LYS A O 1
ATOM 770 N N . ASP A 1 95 ? -14.888 5.455 22.689 1.00 91.31 95 ASP A N 1
ATOM 771 C CA . ASP A 1 95 ? -15.898 4.414 22.858 1.00 91.31 95 ASP A CA 1
ATOM 772 C C . ASP A 1 95 ? -15.232 3.036 22.939 1.00 91.31 95 ASP A C 1
ATOM 774 O O . ASP A 1 95 ? -14.816 2.442 21.942 1.00 91.31 95 ASP A O 1
ATOM 778 N N . VAL A 1 96 ? -15.113 2.537 24.168 1.00 92.69 96 VAL A N 1
ATOM 779 C CA . VAL A 1 96 ? -14.523 1.224 24.458 1.00 92.69 96 VAL A CA 1
ATOM 780 C C . VAL A 1 96 ? -15.458 0.090 24.051 1.00 92.69 96 VAL A C 1
ATOM 782 O O . VAL A 1 96 ? -14.991 -0.985 23.681 1.00 92.69 96 VAL A O 1
ATOM 785 N N . LYS A 1 97 ? -16.775 0.317 24.095 1.00 91.88 97 LYS A N 1
ATOM 786 C CA . LYS A 1 97 ? -17.763 -0.707 23.758 1.00 91.88 97 LYS A CA 1
ATOM 787 C C . LYS A 1 97 ? -17.703 -1.012 22.265 1.00 91.88 97 LYS A C 1
ATOM 789 O O . LYS A 1 97 ? -17.587 -2.175 21.895 1.00 91.88 97 LYS A O 1
ATOM 794 N N . ARG A 1 98 ? -17.671 0.026 21.425 1.00 92.12 98 ARG A N 1
ATOM 795 C CA . ARG A 1 98 ? -17.492 -0.116 19.973 1.00 92.12 98 ARG A CA 1
ATOM 796 C C . ARG A 1 98 ? -16.172 -0.808 19.619 1.00 92.12 98 ARG A C 1
ATOM 798 O O . ARG A 1 98 ? -16.126 -1.620 18.701 1.00 92.12 98 ARG A O 1
ATOM 805 N N . PHE A 1 99 ? -15.107 -0.535 20.372 1.00 92.06 99 PHE A N 1
ATOM 806 C CA . PHE A 1 99 ? -13.827 -1.223 20.198 1.00 92.06 99 PHE A CA 1
ATOM 807 C C . PHE A 1 99 ? -13.898 -2.720 20.533 1.00 92.06 99 PHE A C 1
ATOM 809 O O . PHE A 1 99 ? -13.368 -3.531 19.778 1.00 92.06 99 PHE A O 1
ATOM 816 N N . ALA A 1 100 ? -14.565 -3.092 21.629 1.00 92.12 100 ALA A N 1
ATOM 817 C CA . ALA A 1 100 ? -14.758 -4.495 21.994 1.00 92.12 100 ALA A CA 1
ATOM 818 C C . ALA A 1 100 ? -15.565 -5.248 20.922 1.00 92.12 100 ALA A C 1
ATOM 820 O O . ALA A 1 100 ? -15.088 -6.253 20.400 1.00 92.12 100 ALA A O 1
ATOM 821 N N . SER A 1 101 ? -16.706 -4.687 20.511 1.00 93.06 101 SER A N 1
ATOM 822 C CA . SER A 1 101 ? -17.522 -5.157 19.382 1.00 93.06 101 SER A CA 1
ATOM 823 C C . SER A 1 101 ? -16.697 -5.390 18.108 1.00 93.06 101 SER A C 1
ATOM 825 O O . SER A 1 101 ? -16.772 -6.444 17.475 1.00 93.06 101 SER A O 1
ATOM 827 N N . PHE A 1 102 ? -15.847 -4.425 17.744 1.00 93.25 102 PHE A N 1
ATOM 828 C CA . PHE A 1 102 ? -14.977 -4.529 16.573 1.00 93.25 102 PHE A CA 1
ATOM 829 C C . PHE A 1 102 ? -14.005 -5.717 16.661 1.00 93.25 102 PHE A C 1
ATOM 831 O O . PHE A 1 102 ? -13.850 -6.451 15.678 1.00 93.25 102 PHE A O 1
ATOM 838 N N . ILE A 1 103 ? -13.366 -5.920 17.821 1.00 91.81 103 ILE A N 1
ATOM 839 C CA . ILE A 1 103 ? -12.447 -7.045 18.053 1.00 91.81 103 ILE A CA 1
ATOM 840 C C . ILE A 1 103 ? -13.185 -8.384 17.948 1.00 91.81 103 ILE A C 1
ATOM 842 O O . ILE A 1 103 ? -12.652 -9.322 17.358 1.00 91.81 103 ILE A O 1
ATOM 846 N N . GLU A 1 104 ? -14.413 -8.462 18.465 1.00 92.00 104 GLU A N 1
ATOM 847 C CA . GLU A 1 104 ? -15.252 -9.667 18.417 1.00 92.00 104 GLU A CA 1
ATOM 848 C C . GLU A 1 104 ? -15.719 -10.033 17.000 1.00 92.00 104 GLU A C 1
ATOM 850 O O . GLU A 1 104 ? -16.151 -11.160 16.761 1.00 92.00 104 GLU A O 1
ATOM 855 N N . GLY A 1 105 ? -15.571 -9.120 16.037 1.00 91.00 105 GLY A N 1
ATOM 856 C CA . GLY A 1 105 ? -15.843 -9.383 14.627 1.00 91.00 105 GLY A CA 1
ATOM 857 C C . GLY A 1 105 ? -16.858 -8.437 13.999 1.00 91.00 105 GLY A C 1
ATOM 858 O O . GLY A 1 105 ? -16.979 -8.453 12.775 1.00 91.00 105 GLY A O 1
ATOM 859 N N . GLU A 1 106 ? -17.506 -7.569 14.777 1.00 92.75 106 GLU A N 1
ATOM 860 C CA . GLU A 1 106 ? -18.482 -6.611 14.251 1.00 92.75 106 GLU A CA 1
ATOM 861 C C . GLU A 1 106 ? -17.833 -5.573 13.314 1.00 92.75 106 GLU A C 1
ATOM 863 O O . GLU A 1 106 ? -16.600 -5.436 13.218 1.00 92.75 106 GLU A O 1
ATOM 868 N N . SER A 1 107 ? -18.684 -4.864 12.566 1.00 92.38 107 SER A N 1
ATOM 869 C CA . SER A 1 107 ? -18.265 -3.786 11.669 1.00 92.38 107 SER A CA 1
ATOM 870 C C . SER A 1 107 ? -17.534 -2.686 12.440 1.00 92.38 107 SER A C 1
ATOM 872 O O . SER A 1 107 ? -17.860 -2.370 13.583 1.00 92.38 107 SER A O 1
ATOM 874 N N . HIS A 1 108 ? -16.533 -2.084 11.797 1.00 91.81 108 HIS A N 1
ATOM 875 C CA . HIS A 1 108 ? -15.852 -0.909 12.338 1.00 91.81 108 HIS A CA 1
ATOM 876 C C . HIS A 1 108 ? -16.665 0.374 12.152 1.00 91.81 108 HIS A C 1
ATOM 878 O O . HIS A 1 108 ? -16.381 1.350 12.840 1.00 91.81 108 HIS A O 1
ATOM 884 N N . LEU A 1 109 ? -17.657 0.368 11.259 1.00 93.44 109 LEU A N 1
ATOM 885 C CA . LEU A 1 109 ? -18.559 1.482 10.972 1.00 93.44 109 LEU A CA 1
ATOM 886 C C . LEU A 1 109 ? -19.938 1.190 11.558 1.00 93.44 109 LEU A C 1
ATOM 888 O O . LEU A 1 109 ? -20.408 0.053 11.464 1.00 93.44 109 LEU A O 1
ATOM 892 N N . SER A 1 110 ? -20.572 2.205 12.138 1.00 93.31 110 SER A N 1
ATOM 893 C CA . SER A 1 110 ? -21.987 2.144 12.511 1.00 93.31 110 SER A CA 1
ATOM 894 C C . SER A 1 110 ? -22.887 2.516 11.337 1.00 93.31 110 SER A C 1
ATOM 896 O O . SER A 1 110 ? -22.492 3.311 10.488 1.00 93.31 110 SER A O 1
ATOM 898 N N . ASP A 1 111 ? -24.117 2.008 11.338 1.00 93.56 111 ASP A N 1
ATOM 899 C CA . ASP A 1 111 ? -25.113 2.283 10.294 1.00 93.56 111 ASP A CA 1
ATOM 900 C C . ASP A 1 111 ? -25.348 3.789 10.089 1.00 93.56 111 ASP A C 1
ATOM 902 O O . ASP A 1 111 ? -25.432 4.249 8.954 1.00 93.56 111 ASP A O 1
ATOM 906 N N . ASP A 1 112 ? -25.353 4.570 11.175 1.00 94.06 112 ASP A N 1
ATOM 907 C CA . ASP A 1 112 ? -25.495 6.029 11.116 1.00 94.06 112 ASP A CA 1
ATOM 908 C C . ASP A 1 112 ? -24.338 6.705 10.357 1.00 94.06 112 ASP A C 1
ATOM 910 O O . ASP A 1 112 ? -24.569 7.645 9.606 1.00 94.06 112 ASP A O 1
ATOM 914 N N . GLU A 1 113 ? -23.101 6.209 10.502 1.00 94.06 113 GLU A N 1
ATOM 915 C CA . GLU A 1 113 ? -21.926 6.765 9.803 1.00 94.06 113 GLU A CA 1
ATOM 916 C C . GLU A 1 113 ? -21.971 6.441 8.308 1.00 94.06 113 GLU A C 1
ATOM 918 O O . GLU A 1 113 ? -21.572 7.256 7.478 1.00 94.06 113 GLU A O 1
ATOM 923 N N . ILE A 1 114 ? -22.460 5.247 7.963 1.00 94.44 114 ILE A N 1
ATOM 924 C CA . ILE A 1 114 ? -22.651 4.836 6.570 1.00 94.44 114 ILE A CA 1
ATOM 925 C C . ILE A 1 114 ? -23.728 5.716 5.932 1.00 94.44 114 ILE A C 1
ATOM 927 O O . ILE A 1 114 ? -23.509 6.270 4.858 1.00 94.44 114 ILE A O 1
ATOM 931 N N . LEU A 1 115 ? -24.858 5.900 6.617 1.00 94.25 115 LEU A N 1
ATOM 932 C CA . LEU A 1 115 ? -25.971 6.706 6.124 1.00 94.25 115 LEU A CA 1
ATOM 933 C C . LEU A 1 115 ? -25.605 8.192 5.998 1.00 94.25 115 LEU A C 1
ATOM 935 O O . LEU A 1 115 ? -26.004 8.840 5.028 1.00 94.25 115 LEU A O 1
ATOM 939 N N . GLU A 1 116 ? -24.835 8.732 6.945 1.00 95.19 116 GLU A N 1
ATOM 940 C CA . GLU A 1 116 ? -24.304 10.096 6.875 1.00 95.19 116 GLU A CA 1
ATOM 941 C C . GLU A 1 116 ? -23.402 10.272 5.647 1.00 95.19 116 GLU A C 1
ATOM 943 O O . GLU A 1 116 ? -23.606 11.214 4.884 1.00 95.19 116 GLU A O 1
ATOM 948 N N . TYR A 1 117 ? -22.481 9.333 5.400 1.00 92.25 117 TYR A N 1
ATOM 949 C CA . TYR A 1 117 ? -21.600 9.363 4.230 1.00 92.25 117 TYR A CA 1
ATOM 950 C C . TYR A 1 117 ? -22.370 9.250 2.906 1.00 92.25 117 TYR A C 1
ATOM 952 O O . TYR A 1 117 ? -22.147 10.024 1.978 1.00 92.25 117 TYR A O 1
ATOM 960 N N . GLU A 1 118 ? -23.310 8.310 2.805 1.00 91.56 118 GLU A N 1
ATOM 961 C CA . GLU A 1 118 ? -24.127 8.144 1.597 1.00 91.56 118 GLU A CA 1
ATOM 962 C C . GLU A 1 118 ? -24.970 9.394 1.306 1.00 91.56 118 GLU A C 1
ATOM 964 O O . GLU A 1 118 ? -25.104 9.809 0.152 1.00 91.56 118 GLU A O 1
ATOM 969 N N . THR A 1 119 ? -25.508 10.027 2.353 1.00 91.50 119 THR A N 1
ATOM 970 C CA . THR A 1 119 ? -26.303 11.252 2.217 1.00 91.50 119 THR A CA 1
ATOM 971 C C . THR A 1 119 ? -25.432 12.456 1.865 1.00 91.50 119 THR A C 1
ATOM 973 O O . THR A 1 119 ? -25.841 13.254 1.023 1.00 91.50 119 THR A O 1
ATOM 976 N N . SER A 1 120 ? -24.234 12.588 2.448 1.00 89.62 120 SER A N 1
ATOM 977 C CA . SER A 1 120 ? -23.327 13.701 2.144 1.00 89.62 120 SER A CA 1
ATOM 978 C C . SER A 1 120 ? -22.852 13.666 0.695 1.00 89.62 120 SER A C 1
ATOM 980 O O . SER A 1 120 ? -22.894 14.688 0.021 1.00 89.62 120 SER A O 1
ATOM 982 N N . ILE A 1 121 ? -22.481 12.484 0.190 1.00 85.56 121 ILE A N 1
ATOM 983 C CA . ILE A 1 121 ? -22.075 12.301 -1.212 1.00 85.56 121 ILE A CA 1
ATOM 984 C C . ILE A 1 121 ? -23.223 12.655 -2.158 1.00 85.56 121 ILE A C 1
ATOM 986 O O . ILE A 1 121 ? -23.019 13.289 -3.190 1.00 85.56 121 ILE A O 1
ATOM 990 N N . ARG A 1 122 ? -24.453 12.263 -1.808 1.00 78.19 122 ARG A N 1
ATOM 991 C CA . ARG A 1 122 ? -25.626 12.612 -2.609 1.00 78.19 122 ARG A CA 1
ATOM 992 C C . ARG A 1 122 ? -25.887 14.118 -2.627 1.00 78.19 122 ARG A C 1
ATOM 994 O O . ARG A 1 122 ? -26.236 14.623 -3.685 1.00 78.19 122 ARG A O 1
ATOM 1001 N N . GLY A 1 123 ? -25.726 14.798 -1.491 1.00 74.62 123 GLY A N 1
ATOM 1002 C CA . GLY A 1 123 ? -25.855 16.255 -1.399 1.00 74.62 123 GLY A CA 1
ATOM 1003 C C . GLY A 1 123 ? -24.836 16.985 -2.276 1.00 74.62 123 GLY A C 1
ATOM 1004 O O . GLY A 1 123 ? -25.215 17.861 -3.044 1.00 74.62 123 GLY A O 1
ATOM 1005 N N . GLU A 1 124 ? -23.575 16.549 -2.235 1.00 72.31 124 GLU A N 1
ATOM 1006 C CA . GLU A 1 124 ? -22.477 17.124 -3.026 1.00 72.31 124 GLU A CA 1
ATOM 1007 C C . GLU A 1 124 ? -22.729 16.980 -4.541 1.00 72.31 124 GLU A C 1
ATOM 1009 O O . GLU A 1 124 ? -22.574 17.942 -5.284 1.00 72.31 124 GLU A O 1
ATOM 1014 N N . MET A 1 125 ? -23.237 15.827 -4.998 1.00 66.12 125 MET A N 1
ATOM 1015 C CA . MET A 1 125 ? -23.613 15.643 -6.411 1.00 66.12 125 MET A CA 1
ATOM 1016 C C . MET A 1 125 ? -24.812 16.502 -6.846 1.00 66.12 125 MET A C 1
ATOM 1018 O O . MET A 1 125 ? -24.874 16.906 -8.001 1.00 66.12 125 MET A O 1
ATOM 1022 N N . THR A 1 126 ? -25.781 16.763 -5.961 1.00 63.06 126 THR A N 1
ATOM 1023 C CA . THR A 1 126 ? -26.962 17.577 -6.310 1.00 63.06 126 THR A CA 1
ATOM 1024 C C . THR A 1 126 ? -26.671 19.075 -6.341 1.00 63.06 126 THR A C 1
ATOM 1026 O O . THR A 1 126 ? -27.292 19.788 -7.120 1.00 63.06 126 THR A O 1
ATOM 1029 N N . GLU A 1 127 ? -25.725 19.556 -5.530 1.00 58.38 127 GLU A N 1
ATOM 1030 C CA . GLU A 1 127 ? -25.311 20.965 -5.546 1.00 58.38 127 GLU A CA 1
ATOM 1031 C C . GLU A 1 127 ? -24.555 21.326 -6.839 1.00 58.38 127 GLU A C 1
ATOM 1033 O O . GLU A 1 127 ? -24.704 22.437 -7.336 1.00 58.38 127 GLU A O 1
ATOM 1038 N N . GLU A 1 128 ? -23.812 20.384 -7.434 1.00 56.22 128 GLU A N 1
ATOM 1039 C CA . GLU A 1 128 ? -23.145 20.588 -8.732 1.00 56.22 128 GLU A CA 1
ATOM 1040 C C . GLU A 1 128 ? -24.127 20.619 -9.925 1.00 56.22 128 GLU A C 1
ATOM 1042 O O . GLU A 1 128 ? -23.854 21.294 -10.917 1.00 56.22 128 GLU A O 1
ATOM 1047 N N . GLU A 1 129 ? -25.274 19.929 -9.846 1.00 53.28 129 GLU A N 1
ATOM 1048 C CA . GLU A 1 129 ? -26.295 19.917 -10.914 1.00 53.28 129 GLU A CA 1
ATOM 1049 C C . GLU A 1 129 ? -27.172 21.188 -10.928 1.00 53.28 129 GLU A C 1
ATOM 1051 O O . GLU A 1 129 ? -27.622 21.612 -11.995 1.00 53.28 129 GLU A O 1
ATOM 1056 N N . ASP A 1 130 ? -27.400 21.827 -9.774 1.00 51.25 130 ASP A N 1
ATOM 1057 C CA . ASP A 1 130 ? -28.233 23.037 -9.670 1.00 51.25 130 ASP A CA 1
ATOM 1058 C C . ASP A 1 130 ? -27.524 24.312 -10.191 1.00 51.25 130 ASP A C 1
ATOM 1060 O O . ASP A 1 130 ? -28.195 25.255 -10.625 1.00 51.25 130 ASP A O 1
ATOM 1064 N N . ASP A 1 131 ? -26.185 24.342 -10.224 1.00 52.50 131 ASP A N 1
ATOM 1065 C CA . ASP A 1 131 ? -25.399 25.467 -10.764 1.00 52.50 131 ASP A CA 1
ATOM 1066 C C . ASP A 1 131 ? -25.360 25.499 -12.311 1.00 52.50 131 ASP A C 1
ATOM 1068 O O . ASP A 1 131 ? -25.102 26.552 -12.899 1.00 52.50 131 ASP A O 1
ATOM 1072 N N . GLU A 1 132 ? -25.672 24.395 -13.005 1.00 52.53 132 GLU A N 1
ATOM 1073 C CA . GLU A 1 132 ? -25.643 24.321 -14.481 1.00 52.53 132 GLU A CA 1
ATOM 1074 C C . GLU A 1 132 ? -26.967 24.764 -15.151 1.00 52.53 132 GLU A C 1
ATOM 1076 O O . GLU A 1 132 ? -27.042 24.872 -16.376 1.00 52.53 132 GLU A O 1
ATOM 1081 N N . LEU A 1 133 ? -28.024 25.066 -14.377 1.00 50.53 133 LEU A N 1
ATOM 1082 C CA . LEU A 1 133 ? -29.383 25.297 -14.902 1.00 50.53 133 LEU A CA 1
ATOM 1083 C C . LEU A 1 133 ? -29.847 26.770 -14.980 1.00 50.53 133 LEU A C 1
ATOM 1085 O O . LEU A 1 133 ? -31.037 27.013 -15.193 1.00 50.53 133 LEU A O 1
ATOM 1089 N N . THR A 1 134 ? -28.962 27.764 -14.810 1.00 50.47 134 THR A N 1
ATOM 1090 C CA . THR A 1 134 ? -29.361 29.194 -14.731 1.00 50.47 134 THR A CA 1
ATOM 1091 C C . THR A 1 134 ? -28.973 30.090 -15.919 1.00 50.47 134 THR A C 1
ATOM 1093 O O . THR A 1 134 ? -29.333 31.266 -15.920 1.00 50.47 134 THR A O 1
ATOM 1096 N N . GLU A 1 135 ? -28.353 29.571 -16.983 1.00 49.69 135 GLU A N 1
ATOM 1097 C CA . GLU A 1 135 ? -27.979 30.365 -18.172 1.00 49.69 135 GLU A CA 1
ATOM 1098 C C . GLU A 1 135 ? -28.894 30.126 -19.394 1.00 49.69 135 GLU A C 1
ATOM 1100 O O . GLU A 1 135 ? -28.405 29.768 -20.458 1.00 49.69 135 GLU A O 1
ATOM 1105 N N . ASP A 1 136 ? -30.218 30.318 -19.299 1.00 50.00 136 ASP A N 1
ATOM 1106 C CA . ASP A 1 136 ? -31.015 30.562 -20.525 1.00 50.00 136 ASP A CA 1
ATOM 1107 C C . ASP A 1 136 ? -32.356 31.270 -20.270 1.00 50.00 136 ASP A C 1
ATOM 1109 O O . ASP A 1 136 ? -33.439 30.757 -20.559 1.00 50.00 136 ASP A O 1
ATOM 1113 N N . SER A 1 137 ? -32.328 32.463 -19.678 1.00 53.00 137 SER A N 1
ATOM 1114 C CA . SER A 1 137 ? -33.471 33.383 -19.714 1.00 53.00 137 SER A CA 1
ATOM 1115 C C . SER A 1 137 ? -33.002 34.812 -19.468 1.00 53.00 137 SER A C 1
ATOM 1117 O O . SER A 1 137 ? -32.796 35.182 -18.321 1.00 53.00 137 SER A O 1
ATOM 1119 N N . GLU A 1 138 ? -32.815 35.585 -20.544 1.00 43.47 138 GLU A N 1
ATOM 1120 C CA . GLU A 1 138 ? -33.285 36.977 -20.713 1.00 43.47 138 GLU A CA 1
ATOM 1121 C C . GLU A 1 138 ? -32.590 37.642 -21.923 1.00 43.47 138 GLU A C 1
ATOM 1123 O O . GLU A 1 138 ? -31.566 38.309 -21.798 1.00 43.47 138 GLU A O 1
ATOM 1128 N N . GLU A 1 139 ? -33.184 37.497 -23.113 1.00 45.03 139 GLU A N 1
ATOM 1129 C CA . GLU A 1 139 ? -32.953 38.400 -24.250 1.00 45.03 139 GLU A CA 1
ATOM 1130 C C . GLU A 1 139 ? -34.302 39.061 -24.601 1.00 45.03 139 GLU A C 1
ATOM 1132 O O . GLU A 1 139 ? -35.232 38.393 -25.063 1.00 45.03 139 GLU A O 1
ATOM 1137 N N . CYS A 1 140 ? -34.437 40.362 -24.308 1.00 40.44 140 CYS A N 1
ATOM 1138 C CA . CYS A 1 140 ? -35.501 41.266 -24.771 1.00 40.44 140 CYS A CA 1
ATOM 1139 C C . CYS A 1 140 ? -34.992 42.713 -24.795 1.00 40.44 140 CYS A C 1
ATOM 1141 O O . CYS A 1 140 ? -34.534 43.196 -23.736 1.00 40.44 140 CYS A O 1
#